Protein AF-A0A7S1YIN8-F1 (afdb_monomer_lite)

Structure (mmCIF, N/CA/C/O backbone):
data_AF-A0A7S1YIN8-F1
#
_entry.id   AF-A0A7S1YIN8-F1
#
loop_
_atom_site.group_PDB
_atom_site.id
_atom_site.type_symbol
_atom_site.label_atom_id
_atom_site.label_alt_id
_atom_site.label_comp_id
_atom_site.label_asym_id
_atom_site.label_entity_id
_atom_site.label_seq_id
_atom_site.pdbx_PDB_ins_code
_atom_site.Cartn_x
_atom_site.Cartn_y
_atom_site.Cartn_z
_atom_site.occupancy
_atom_site.B_iso_or_equiv
_atom_site.auth_seq_id
_atom_site.auth_comp_id
_atom_site.auth_asym_id
_atom_site.auth_atom_id
_atom_site.pdbx_PDB_model_num
ATOM 1 N N . ARG A 1 1 ? 8.375 -10.443 7.940 1.00 44.81 1 ARG A N 1
ATOM 2 C CA . ARG A 1 1 ? 9.493 -10.306 6.972 1.00 44.81 1 ARG A CA 1
ATOM 3 C C . ARG A 1 1 ? 9.273 -8.991 6.246 1.00 44.81 1 ARG A C 1
ATOM 5 O O . ARG A 1 1 ? 8.174 -8.813 5.740 1.00 44.81 1 ARG A O 1
ATOM 12 N N . SER A 1 2 ? 10.232 -8.069 6.255 1.00 56.44 2 SER A N 1
ATOM 13 C CA . SER A 1 2 ? 10.154 -6.867 5.421 1.00 56.44 2 SER A CA 1
ATOM 14 C C . SER A 1 2 ? 10.117 -7.292 3.950 1.00 56.44 2 SER A C 1
ATOM 16 O O . SER A 1 2 ? 10.936 -8.103 3.518 1.00 56.44 2 SER A O 1
ATOM 18 N N . GLN A 1 3 ? 9.122 -6.821 3.197 1.00 69.12 3 GLN A N 1
ATOM 19 C CA . GLN A 1 3 ? 9.103 -6.993 1.746 1.00 69.12 3 GLN A CA 1
ATOM 20 C C . GLN A 1 3 ? 10.111 -6.012 1.152 1.00 69.12 3 GLN A C 1
ATOM 22 O O . GLN A 1 3 ? 9.870 -4.809 1.117 1.00 69.12 3 GLN A O 1
ATOM 27 N N . CYS A 1 4 ? 11.257 -6.524 0.719 1.00 82.12 4 CYS A N 1
ATOM 28 C CA . CYS A 1 4 ? 12.198 -5.748 -0.077 1.00 82.12 4 CYS A CA 1
ATOM 29 C C . CYS A 1 4 ? 11.752 -5.757 -1.542 1.00 82.12 4 CYS A C 1
ATOM 31 O O . CYS A 1 4 ? 11.200 -6.750 -2.021 1.00 82.12 4 CYS A O 1
ATOM 33 N N . GLN A 1 5 ? 12.025 -4.668 -2.261 1.00 86.06 5 GLN A N 1
ATOM 34 C CA . GLN A 1 5 ? 11.893 -4.664 -3.715 1.00 86.06 5 GLN A CA 1
ATOM 35 C C . GLN A 1 5 ? 12.826 -5.728 -4.328 1.00 86.06 5 GLN A C 1
ATOM 37 O O . GLN A 1 5 ? 13.918 -5.961 -3.791 1.00 86.06 5 GLN A O 1
ATOM 42 N N . PRO A 1 6 ? 12.420 -6.387 -5.429 1.00 90.69 6 PRO A N 1
ATOM 43 C CA . PRO A 1 6 ? 13.310 -7.263 -6.179 1.00 90.69 6 PRO A CA 1
ATOM 44 C C . PRO A 1 6 ? 14.567 -6.517 -6.657 1.00 90.69 6 PRO A C 1
ATOM 46 O O . PRO A 1 6 ? 14.534 -5.294 -6.819 1.00 90.69 6 PRO A O 1
ATOM 49 N N . PRO A 1 7 ? 15.673 -7.229 -6.939 1.00 87.50 7 PRO A N 1
ATOM 50 C CA . PRO A 1 7 ? 16.854 -6.609 -7.528 1.00 87.50 7 PRO A CA 1
ATOM 51 C C . PRO A 1 7 ? 16.511 -5.842 -8.814 1.00 87.50 7 PRO A C 1
ATOM 53 O O . PRO A 1 7 ? 15.747 -6.326 -9.646 1.00 87.50 7 PRO A O 1
ATOM 56 N N . ASN A 1 8 ? 17.109 -4.661 -8.979 1.00 86.25 8 ASN A N 1
ATOM 57 C CA . ASN A 1 8 ? 16.952 -3.768 -10.137 1.00 86.25 8 ASN A CA 1
ATOM 58 C C . ASN A 1 8 ? 15.544 -3.170 -10.357 1.00 86.25 8 ASN A C 1
ATOM 60 O O . ASN A 1 8 ? 15.320 -2.503 -11.371 1.00 86.25 8 ASN A O 1
ATOM 64 N N . VAL A 1 9 ? 14.624 -3.362 -9.407 1.00 93.06 9 VAL A N 1
ATOM 65 C CA . VAL A 1 9 ? 13.335 -2.662 -9.345 1.00 93.06 9 VAL A CA 1
ATOM 66 C C . VAL A 1 9 ? 13.465 -1.461 -8.412 1.00 93.06 9 VAL A C 1
ATOM 68 O O . VAL A 1 9 ? 14.037 -1.585 -7.328 1.00 93.06 9 VAL A O 1
ATOM 71 N N . GLY A 1 10 ? 12.927 -0.310 -8.807 1.00 92.25 10 GLY A N 1
ATOM 72 C CA . GLY A 1 10 ? 12.917 0.884 -7.964 1.00 92.25 10 GLY A CA 1
ATOM 73 C C . GLY A 1 10 ? 11.804 1.857 -8.333 1.00 92.25 10 GLY A C 1
ATOM 74 O O . GLY A 1 10 ? 11.284 1.829 -9.446 1.00 92.25 10 GLY A O 1
ATOM 75 N N . SER A 1 11 ? 11.444 2.729 -7.394 1.00 90.44 11 SER A N 1
ATOM 76 C CA . SER A 1 11 ? 10.487 3.810 -7.642 1.00 90.44 11 SER A CA 1
ATOM 77 C C . SER A 1 11 ? 11.241 5.073 -8.037 1.00 90.44 11 SER A C 1
ATOM 79 O O . SER A 1 11 ? 12.009 5.611 -7.237 1.00 90.44 11 SER A O 1
ATOM 81 N N . SER A 1 12 ? 11.014 5.548 -9.257 1.00 88.38 12 SER A N 1
ATOM 82 C CA . SER A 1 12 ? 11.558 6.820 -9.720 1.00 88.38 12 SER A CA 1
ATOM 83 C C . SER A 1 12 ? 10.891 7.974 -8.973 1.00 88.38 12 SER A C 1
ATOM 85 O O . SER A 1 12 ? 9.667 8.052 -8.882 1.00 88.38 12 SER A O 1
ATOM 87 N N . LEU A 1 13 ? 11.705 8.878 -8.433 1.00 84.00 13 LEU A N 1
ATOM 88 C CA . LEU A 1 13 ? 11.251 10.104 -7.788 1.00 84.00 13 LEU A CA 1
ATOM 89 C C . LEU A 1 13 ? 11.609 11.276 -8.696 1.00 84.00 13 LEU A C 1
ATOM 91 O O . LEU A 1 13 ? 12.782 11.626 -8.828 1.00 84.00 13 LEU A O 1
ATOM 95 N N . ASP A 1 14 ? 10.609 11.874 -9.341 1.00 75.31 14 ASP A N 1
ATOM 96 C CA . ASP A 1 14 ? 10.832 13.072 -10.145 1.00 75.31 14 ASP A CA 1
ATOM 97 C C . ASP A 1 14 ? 10.738 14.329 -9.277 1.00 75.31 14 ASP A C 1
ATOM 99 O O . ASP A 1 14 ? 9.674 14.933 -9.119 1.00 75.31 14 ASP A O 1
ATOM 103 N N . PHE A 1 15 ? 11.888 14.753 -8.751 1.00 72.25 15 PHE A N 1
ATOM 104 C CA . PHE A 1 15 ? 12.017 15.967 -7.940 1.00 72.25 15 PHE A CA 1
ATOM 105 C C . PHE A 1 15 ? 11.678 17.266 -8.692 1.00 72.25 15 PHE A C 1
ATOM 107 O O . PHE A 1 15 ? 11.645 18.331 -8.076 1.00 72.25 15 PHE A O 1
ATOM 114 N N . ARG A 1 16 ? 11.411 17.207 -10.006 1.00 69.44 16 ARG A N 1
ATOM 115 C CA . ARG A 1 16 ? 10.898 18.350 -10.779 1.00 69.44 16 ARG A CA 1
ATOM 116 C C . ARG A 1 16 ? 9.393 18.562 -10.618 1.00 69.44 16 ARG A C 1
ATOM 118 O O . ARG A 1 16 ? 8.930 19.677 -10.837 1.00 69.44 16 ARG A O 1
ATOM 125 N N . SER A 1 17 ? 8.644 17.521 -10.251 1.00 67.38 17 SER A N 1
ATOM 126 C CA . SER A 1 17 ? 7.176 17.549 -10.151 1.00 67.38 17 SER A CA 1
ATOM 127 C C . SER A 1 17 ? 6.672 17.593 -8.704 1.00 67.38 17 SER A C 1
ATOM 129 O O . SER A 1 17 ? 5.645 18.210 -8.426 1.00 67.38 17 SER A O 1
ATOM 131 N N . SER A 1 18 ? 7.414 16.991 -7.770 1.00 64.94 18 SER A N 1
ATOM 132 C CA . SER A 1 18 ? 7.174 17.079 -6.329 1.00 64.94 18 SER A CA 1
ATOM 133 C C . SER A 1 18 ? 8.499 16.970 -5.578 1.00 64.94 18 SER A C 1
ATOM 135 O O . SER A 1 18 ? 9.250 16.014 -5.757 1.00 64.94 18 SER A O 1
ATOM 137 N N . ASN A 1 19 ? 8.791 17.946 -4.723 1.00 78.06 19 ASN A N 1
ATOM 138 C CA . ASN A 1 19 ? 10.003 17.998 -3.903 1.00 78.06 19 ASN A CA 1
ATOM 139 C C . ASN A 1 19 ? 9.730 17.719 -2.414 1.00 78.06 19 ASN A C 1
ATOM 141 O O . ASN A 1 19 ? 10.578 18.010 -1.571 1.00 78.06 19 ASN A O 1
ATOM 145 N N . VAL A 1 20 ? 8.555 17.174 -2.081 1.00 85.44 20 VAL A N 1
ATOM 146 C CA . VAL A 1 20 ? 8.133 16.924 -0.697 1.00 85.44 20 VAL A CA 1
ATOM 147 C C . VAL A 1 20 ? 7.707 15.471 -0.526 1.00 85.44 20 VAL A C 1
ATOM 149 O O . VAL A 1 20 ? 6.927 14.938 -1.314 1.00 85.44 20 VAL A O 1
ATOM 152 N N . PHE A 1 21 ? 8.169 14.849 0.558 1.00 86.56 21 PHE A N 1
ATOM 153 C CA . PHE A 1 21 ? 7.602 13.600 1.051 1.00 86.56 21 PHE A CA 1
ATOM 154 C C . PHE A 1 21 ? 6.522 13.905 2.082 1.00 86.56 21 PHE A C 1
ATOM 156 O O . PHE A 1 21 ? 6.778 14.581 3.078 1.00 86.56 21 PHE A O 1
ATOM 163 N N . LYS A 1 22 ? 5.320 13.376 1.857 1.00 90.25 22 LYS A N 1
ATOM 164 C CA . LYS A 1 22 ? 4.257 13.366 2.859 1.00 90.25 22 LYS A CA 1
ATOM 165 C C . LYS A 1 22 ? 4.247 12.005 3.541 1.00 90.25 22 LYS A C 1
ATOM 167 O O . LYS A 1 22 ? 4.125 10.983 2.871 1.00 90.25 22 LYS A O 1
ATOM 172 N N . ILE A 1 23 ? 4.353 12.010 4.864 1.00 92.56 23 ILE A N 1
ATOM 173 C CA . ILE A 1 23 ? 4.185 10.817 5.692 1.00 92.56 23 ILE A CA 1
ATOM 174 C C . ILE A 1 23 ? 2.831 10.931 6.385 1.00 92.56 23 ILE A C 1
ATOM 176 O O . ILE A 1 23 ? 2.502 11.972 6.951 1.00 92.56 23 ILE A O 1
ATOM 180 N N . GLU A 1 24 ? 2.045 9.864 6.310 1.00 94.69 24 GLU A N 1
ATOM 181 C CA . GLU A 1 24 ? 0.791 9.720 7.040 1.00 94.69 24 GLU A CA 1
ATOM 182 C C . GLU A 1 24 ? 0.979 8.639 8.106 1.00 94.69 24 GLU A C 1
ATOM 184 O O . GLU A 1 24 ? 1.347 7.509 7.787 1.00 94.69 24 GLU A O 1
ATOM 189 N N . ALA A 1 25 ? 0.769 9.003 9.371 1.00 94.88 25 ALA A N 1
ATOM 190 C CA . ALA A 1 25 ? 0.872 8.100 10.510 1.00 94.88 25 ALA A CA 1
ATOM 191 C C . ALA A 1 25 ? -0.522 7.871 11.104 1.00 94.88 25 ALA A C 1
ATOM 193 O O . ALA A 1 25 ? -1.242 8.826 11.400 1.00 94.88 25 ALA A O 1
ATOM 194 N N . HIS A 1 26 ? -0.906 6.603 11.252 1.00 94.62 26 HIS A N 1
ATOM 195 C CA . HIS A 1 26 ? -2.175 6.197 11.858 1.00 94.62 26 HIS A CA 1
ATOM 196 C C . HIS A 1 26 ? -1.911 5.788 13.305 1.00 94.62 26 HIS A C 1
ATOM 198 O O . HIS A 1 26 ? -1.237 4.789 13.547 1.00 94.62 26 HIS A O 1
ATOM 204 N N . TYR A 1 27 ? -2.436 6.558 14.257 1.00 94.50 27 TYR A N 1
ATOM 205 C CA . TYR A 1 27 ? -2.312 6.270 15.685 1.00 94.50 27 TYR A CA 1
ATOM 206 C C . TYR A 1 27 ? -3.623 5.701 16.225 1.00 94.50 27 TYR A C 1
ATOM 208 O O . TYR A 1 27 ? -4.663 6.353 16.142 1.00 94.50 27 TYR A O 1
ATOM 216 N N . ASP A 1 28 ? -3.560 4.512 16.819 1.00 93.75 28 ASP A N 1
ATOM 217 C CA . ASP A 1 28 ? -4.631 3.969 17.653 1.00 93.75 28 ASP A CA 1
ATOM 218 C C . ASP A 1 28 ? -4.268 4.207 19.127 1.00 93.75 28 ASP A C 1
ATOM 220 O O . ASP A 1 28 ? -3.328 3.608 19.646 1.00 93.75 28 ASP A O 1
ATOM 224 N N . ASN A 1 29 ? -4.967 5.137 19.783 1.00 94.62 29 ASN A N 1
ATOM 225 C CA . ASN A 1 29 ? -4.762 5.498 21.190 1.00 94.62 29 ASN A CA 1
ATOM 226 C C . ASN A 1 29 ? -6.003 5.131 22.014 1.00 94.62 29 ASN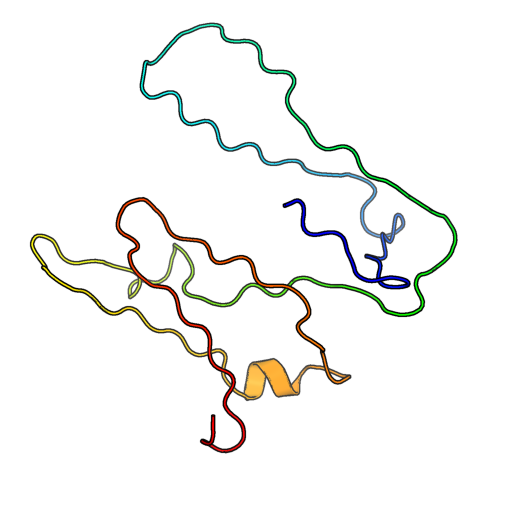 A C 1
ATOM 228 O O . ASN A 1 29 ? -6.672 5.999 22.577 1.00 94.62 29 ASN A O 1
ATOM 232 N N . SER A 1 30 ? -6.338 3.840 22.054 1.00 94.75 30 SER A N 1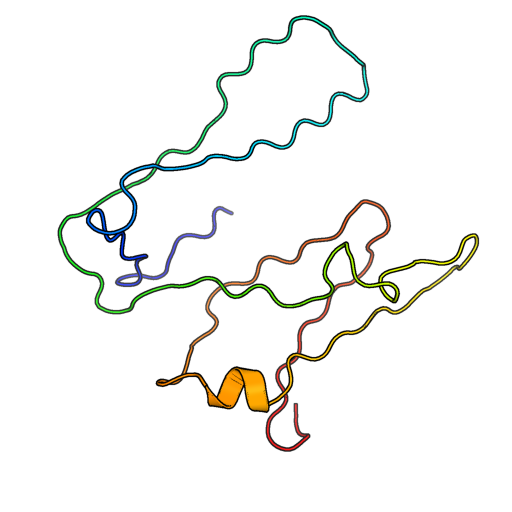
ATOM 233 C CA . SER A 1 30 ? -7.537 3.338 22.738 1.00 94.75 30 SER A CA 1
ATOM 234 C C . SER A 1 30 ? -7.577 3.648 24.239 1.00 94.75 30 SER A C 1
ATOM 236 O O . SER A 1 30 ? -8.657 3.748 24.815 1.00 94.75 30 SER A O 1
ATOM 238 N N . GLU A 1 31 ? -6.414 3.803 24.876 1.00 95.50 31 GLU A N 1
ATOM 239 C CA . GLU A 1 31 ? -6.280 4.130 26.304 1.00 95.50 31 GLU A CA 1
ATOM 240 C C . GLU A 1 31 ? -6.355 5.641 26.582 1.00 95.50 31 GLU A C 1
ATOM 242 O O . GLU A 1 31 ? -6.425 6.057 27.738 1.00 95.50 31 GLU A O 1
ATOM 247 N N . GLY A 1 32 ? -6.362 6.473 25.534 1.00 93.94 32 GLY A N 1
ATOM 248 C CA . GLY A 1 32 ? -6.491 7.923 25.655 1.00 93.94 32 GLY A CA 1
ATOM 249 C C . GLY A 1 32 ? -5.342 8.577 26.420 1.00 93.94 32 GLY A C 1
ATOM 250 O O . GLY A 1 32 ? -5.543 9.623 27.038 1.00 93.94 32 GLY A O 1
ATOM 251 N N . ILE A 1 33 ? -4.150 7.973 26.403 1.00 95.69 33 ILE A N 1
ATOM 252 C CA . ILE A 1 33 ? -3.001 8.470 27.162 1.00 95.69 33 ILE A CA 1
ATOM 253 C C . ILE A 1 33 ? -2.613 9.843 26.594 1.00 95.69 33 ILE A C 1
ATOM 255 O O . ILE A 1 33 ? -2.306 9.948 25.399 1.00 95.69 33 ILE A O 1
ATOM 259 N N . PRO A 1 34 ? -2.646 10.909 27.411 1.00 94.69 34 PRO A N 1
ATOM 260 C CA . PRO A 1 34 ? -2.314 12.243 26.945 1.00 94.69 34 PRO A CA 1
ATOM 261 C C . PRO A 1 34 ? -0.798 12.429 26.838 1.00 94.69 34 PRO A C 1
ATOM 263 O O . PRO A 1 34 ? -0.015 11.755 27.506 1.00 94.69 34 PRO A O 1
ATOM 266 N N . SER A 1 35 ? -0.388 13.417 26.041 1.00 93.88 35 SER A N 1
ATOM 267 C CA . SER A 1 35 ? 0.990 13.932 26.011 1.00 93.88 35 SER A CA 1
ATOM 268 C C . SER A 1 35 ? 2.074 12.924 25.597 1.00 93.88 35 SER A C 1
ATOM 270 O O . SER A 1 35 ? 3.245 13.122 25.920 1.00 93.88 35 SER A O 1
ATOM 272 N N . ILE A 1 36 ? 1.717 11.871 24.855 1.00 93.94 36 ILE A N 1
ATOM 273 C CA . ILE A 1 36 ? 2.703 10.989 24.222 1.00 93.94 36 ILE A CA 1
ATOM 274 C C . ILE A 1 36 ? 3.438 11.772 23.132 1.00 93.94 36 ILE A C 1
ATOM 276 O O . ILE A 1 36 ? 2.818 12.373 22.255 1.00 93.94 36 ILE A O 1
ATOM 280 N N . GLN A 1 37 ? 4.767 11.739 23.181 1.00 94.88 37 GLN A N 1
ATOM 281 C CA . GLN A 1 37 ? 5.616 12.180 22.082 1.00 94.88 37 GLN A CA 1
ATOM 282 C C . GLN A 1 37 ? 6.060 10.951 21.299 1.00 94.88 37 GLN A C 1
ATOM 284 O O . GLN A 1 37 ? 6.699 10.060 21.855 1.00 94.88 37 GLN A O 1
ATOM 289 N N . ASP A 1 38 ? 5.727 10.919 20.015 1.00 93.88 38 ASP A N 1
ATOM 290 C CA . ASP A 1 38 ? 6.181 9.893 19.088 1.00 93.88 38 ASP A CA 1
ATOM 291 C C . ASP A 1 38 ? 7.182 10.496 18.094 1.00 93.88 38 ASP A C 1
ATOM 293 O O . ASP A 1 38 ? 7.035 11.635 17.649 1.00 93.88 38 ASP A O 1
ATOM 297 N N . GLN A 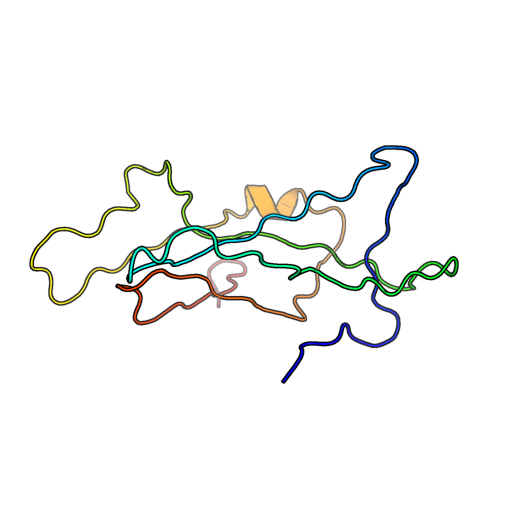1 39 ? 8.228 9.733 17.784 1.00 95.31 39 GLN A N 1
ATOM 298 C CA . GLN A 1 39 ? 9.246 10.080 16.786 1.00 95.31 39 GLN A CA 1
ATOM 299 C C . GLN A 1 39 ? 9.335 8.987 15.713 1.00 95.31 39 GLN A C 1
ATOM 301 O O . GLN A 1 39 ? 10.404 8.736 15.150 1.00 95.31 39 GLN A O 1
ATOM 306 N N . SER A 1 40 ? 8.220 8.299 15.451 1.00 95.31 40 SER A N 1
ATOM 307 C CA . SER A 1 40 ? 8.153 7.287 14.408 1.00 95.31 40 SER A CA 1
ATOM 308 C C . SER A 1 40 ? 8.231 7.932 13.028 1.00 95.31 40 SER A C 1
ATOM 310 O O . SER A 1 40 ? 7.846 9.079 12.798 1.00 95.31 40 SER A O 1
ATOM 312 N N . GLY A 1 41 ? 8.750 7.171 12.073 1.00 94.00 41 GLY A N 1
ATOM 313 C CA . GLY A 1 41 ? 8.918 7.641 10.710 1.00 94.00 41 GLY A CA 1
ATOM 314 C C . GLY A 1 41 ? 9.388 6.536 9.781 1.00 94.00 41 GLY A C 1
ATOM 315 O O . GLY A 1 41 ? 9.351 5.350 10.110 1.00 94.00 41 GLY A O 1
ATOM 316 N N . MET A 1 42 ? 9.847 6.943 8.603 1.00 91.50 42 MET A N 1
ATOM 317 C CA . MET A 1 42 ? 10.350 6.040 7.578 1.00 91.50 42 MET A CA 1
ATOM 318 C C . MET A 1 42 ? 11.742 6.481 7.135 1.00 91.50 42 MET A C 1
ATOM 320 O O . MET A 1 42 ? 11.992 7.665 6.923 1.00 91.50 42 MET A O 1
ATOM 324 N N . SER A 1 43 ? 12.642 5.514 6.962 1.00 90.75 43 SER A N 1
ATOM 325 C CA . SER A 1 43 ? 13.932 5.733 6.312 1.00 90.75 43 SER A CA 1
ATOM 326 C C . SER A 1 43 ? 13.838 5.312 4.849 1.00 90.75 43 SER A C 1
ATOM 328 O O . SER A 1 43 ? 13.367 4.217 4.542 1.00 90.75 43 SER A O 1
ATOM 330 N N . LEU A 1 44 ? 14.288 6.183 3.947 1.00 88.00 44 LEU A N 1
ATOM 331 C CA . LEU A 1 44 ? 14.328 5.925 2.512 1.00 88.00 44 LEU A CA 1
ATOM 332 C C . LEU A 1 44 ? 15.777 5.743 2.064 1.00 88.00 44 LEU A C 1
ATOM 334 O O . LEU A 1 44 ? 16.643 6.557 2.383 1.00 88.00 44 LEU A O 1
ATOM 338 N N . ARG A 1 45 ? 16.037 4.693 1.282 1.00 89.50 45 ARG A N 1
ATOM 339 C CA . ARG A 1 45 ? 17.331 4.490 0.625 1.00 89.50 45 ARG A CA 1
ATOM 340 C C . ARG A 1 45 ? 17.244 4.987 -0.812 1.00 89.50 45 ARG A C 1
ATOM 342 O O . ARG A 1 45 ? 16.573 4.373 -1.632 1.00 89.50 45 ARG A O 1
ATOM 349 N N . LEU A 1 46 ? 17.940 6.082 -1.101 1.00 88.62 46 LEU A N 1
ATOM 350 C CA . LEU A 1 46 ? 17.954 6.719 -2.417 1.00 88.62 46 LEU A CA 1
ATOM 351 C C . LEU A 1 46 ? 19.229 6.367 -3.194 1.00 88.62 46 LEU A C 1
ATOM 353 O O . LEU A 1 46 ? 20.275 6.076 -2.610 1.00 88.62 46 LEU A O 1
ATOM 357 N N . THR A 1 47 ? 19.145 6.401 -4.521 1.00 88.81 47 THR A N 1
ATOM 358 C CA . THR A 1 47 ? 20.289 6.274 -5.429 1.00 88.81 47 THR A CA 1
ATOM 359 C C . THR A 1 47 ? 20.056 7.133 -6.667 1.00 88.81 47 THR A C 1
ATOM 361 O O . THR A 1 47 ? 18.921 7.308 -7.094 1.00 88.81 47 THR A O 1
ATOM 364 N N . GLU A 1 48 ? 21.132 7.661 -7.246 1.00 88.81 48 GLU A N 1
ATOM 365 C CA . GLU A 1 48 ? 21.085 8.406 -8.512 1.00 88.81 48 GLU A CA 1
ATOM 366 C C . GLU A 1 48 ? 21.034 7.480 -9.736 1.00 88.81 48 GLU A C 1
ATOM 368 O O . GLU A 1 48 ? 20.775 7.930 -10.851 1.00 88.81 48 GLU A O 1
ATOM 373 N N . ARG A 1 49 ? 21.301 6.179 -9.554 1.00 89.38 49 ARG A N 1
ATOM 374 C CA . ARG A 1 49 ? 21.268 5.206 -10.649 1.00 89.38 49 ARG A CA 1
ATOM 375 C C . ARG A 1 49 ? 19.814 4.837 -10.953 1.00 89.38 49 ARG A C 1
ATOM 377 O O . ARG A 1 49 ? 19.157 4.297 -10.062 1.00 89.38 49 ARG A O 1
ATOM 384 N N . PRO A 1 50 ? 19.315 5.073 -12.178 1.00 87.56 50 PRO A N 1
ATOM 385 C CA . PRO A 1 50 ? 17.949 4.704 -12.521 1.00 87.56 50 PRO A CA 1
ATOM 386 C C . PRO A 1 50 ? 17.769 3.179 -12.433 1.00 87.56 50 PRO A C 1
ATOM 388 O O . PRO A 1 50 ? 18.688 2.435 -12.801 1.00 87.56 50 PRO A O 1
ATOM 391 N N . PRO A 1 51 ? 16.616 2.691 -11.941 1.00 90.50 51 PRO A N 1
ATOM 392 C CA . PRO A 1 51 ? 16.330 1.264 -11.935 1.00 90.50 51 PRO A CA 1
ATOM 393 C C . PRO A 1 51 ? 16.136 0.758 -13.370 1.00 90.50 51 PRO A C 1
ATOM 395 O O . PRO A 1 51 ? 15.753 1.511 -14.262 1.00 90.50 51 PRO A O 1
ATOM 398 N N . THR A 1 52 ? 16.369 -0.535 -13.607 1.00 92.50 52 THR A N 1
ATOM 399 C CA . THR A 1 52 ? 16.073 -1.130 -14.924 1.00 92.50 52 THR A CA 1
ATOM 400 C C . THR A 1 52 ? 14.578 -1.360 -15.116 1.00 92.50 52 THR A C 1
ATOM 402 O O . THR A 1 52 ? 14.111 -1.440 -16.248 1.00 92.50 52 THR A O 1
ATOM 405 N N . LEU A 1 53 ? 13.842 -1.515 -14.011 1.00 92.88 53 LEU A N 1
ATOM 406 C CA . LEU A 1 53 ? 12.394 -1.679 -13.980 1.00 92.88 53 LEU A CA 1
ATOM 407 C C . LEU A 1 53 ? 11.801 -0.694 -12.974 1.00 92.88 53 LEU A C 1
ATOM 409 O O . LEU A 1 53 ? 12.178 -0.688 -11.801 1.00 92.88 53 LEU A O 1
ATOM 413 N N . GLU A 1 54 ? 10.854 0.120 -13.424 1.00 92.81 54 GLU A N 1
ATOM 414 C CA . GLU A 1 54 ? 10.140 1.037 -12.541 1.00 92.81 54 GLU A CA 1
ATOM 415 C C . GLU A 1 54 ? 9.027 0.304 -11.791 1.00 92.81 54 GLU A C 1
ATOM 417 O O . GLU A 1 54 ? 8.239 -0.441 -12.379 1.00 92.81 54 GLU A O 1
ATOM 422 N N . SER A 1 55 ? 8.947 0.524 -10.480 1.00 93.00 55 SER A N 1
ATOM 423 C CA . SER A 1 55 ? 7.805 0.100 -9.677 1.00 93.00 55 SER A CA 1
ATOM 424 C C . SER A 1 55 ? 6.804 1.230 -9.505 1.00 93.00 55 SER A C 1
ATOM 426 O O . SER A 1 55 ? 7.171 2.362 -9.195 1.00 93.00 55 SER A O 1
ATOM 428 N N . GLY A 1 56 ? 5.529 0.872 -9.595 1.00 90.88 56 GLY A N 1
ATOM 429 C CA . GLY A 1 56 ? 4.409 1.682 -9.136 1.00 90.88 56 GLY A CA 1
ATOM 430 C C . GLY A 1 56 ? 3.528 0.883 -8.182 1.00 90.88 56 GLY A C 1
ATOM 431 O O . GLY A 1 56 ? 3.656 -0.339 -8.069 1.00 90.88 56 GLY A O 1
ATOM 432 N N . SER A 1 57 ? 2.621 1.575 -7.502 1.00 91.69 57 SER A N 1
ATOM 433 C CA . SER A 1 57 ? 1.533 0.959 -6.748 1.00 91.69 57 SER A CA 1
ATOM 434 C C . SER A 1 57 ? 0.211 1.183 -7.475 1.00 91.69 57 SER A C 1
ATOM 436 O O . SER A 1 57 ? -0.028 2.241 -8.054 1.00 91.69 57 SER A O 1
ATOM 438 N N . VAL A 1 58 ? -0.654 0.173 -7.441 1.00 91.12 58 VAL A N 1
ATOM 439 C CA . VAL A 1 58 ? -2.036 0.275 -7.913 1.00 91.12 58 VAL A CA 1
ATOM 440 C C . VAL A 1 58 ? -2.932 -0.160 -6.768 1.00 91.12 58 VAL A C 1
ATOM 442 O O . VAL A 1 58 ? -2.790 -1.270 -6.253 1.00 91.12 58 VAL A O 1
ATOM 445 N N . THR A 1 59 ? -3.848 0.716 -6.374 1.00 91.94 59 THR A N 1
ATOM 446 C CA . THR A 1 59 ? -4.880 0.394 -5.391 1.00 91.94 59 THR A CA 1
ATOM 447 C C . THR A 1 59 ? -6.097 -0.149 -6.128 1.00 91.94 59 THR A C 1
ATOM 449 O O . THR A 1 59 ? -6.632 0.510 -7.016 1.00 91.94 59 THR A O 1
ATOM 452 N N . VAL A 1 60 ? -6.529 -1.355 -5.764 1.00 91.88 60 VAL A N 1
ATOM 453 C CA . VAL A 1 60 ? -7.783 -1.960 -6.231 1.00 91.88 60 VAL A CA 1
ATOM 454 C C . VAL A 1 60 ? -8.642 -2.302 -5.023 1.00 91.88 60 VAL A C 1
ATOM 456 O O . VAL A 1 60 ? -8.123 -2.697 -3.980 1.00 91.88 60 VAL A O 1
ATOM 459 N N . GLY A 1 61 ? -9.955 -2.164 -5.158 1.00 91.38 61 GLY A N 1
ATOM 460 C CA . GLY A 1 61 ? -10.888 -2.395 -4.061 1.00 91.38 61 GLY A CA 1
ATOM 461 C C . GLY A 1 61 ? -12.030 -1.396 -4.091 1.00 91.38 61 GLY A C 1
ATOM 462 O O . GLY A 1 61 ? -12.264 -0.748 -5.106 1.00 91.38 61 GLY A O 1
ATOM 463 N N . MET A 1 62 ? -12.765 -1.305 -2.990 1.00 90.12 62 MET A N 1
ATOM 464 C CA . MET A 1 62 ? -13.834 -0.325 -2.813 1.00 90.12 62 MET A CA 1
ATOM 465 C C . MET A 1 62 ? -13.279 0.894 -2.086 1.00 90.12 62 MET A C 1
ATOM 467 O O . MET A 1 62 ? -12.546 0.749 -1.107 1.00 90.12 62 MET A O 1
ATOM 471 N N . ASP A 1 63 ? -13.643 2.083 -2.547 1.00 84.31 63 ASP A N 1
ATOM 472 C CA . ASP A 1 63 ? -13.307 3.313 -1.841 1.00 84.31 63 ASP A CA 1
ATOM 473 C C . ASP A 1 63 ? -14.253 3.547 -0.659 1.00 84.31 63 ASP A C 1
ATOM 475 O O . ASP A 1 63 ? -15.415 3.141 -0.662 1.00 84.31 63 ASP A O 1
ATOM 479 N N . TRP A 1 64 ? -13.779 4.294 0.339 1.00 78.50 64 TRP A N 1
ATOM 480 C CA . TRP A 1 64 ? -14.545 4.612 1.550 1.00 78.50 64 TRP A CA 1
ATOM 481 C C . TRP A 1 64 ? -15.837 5.403 1.280 1.00 78.50 64 TRP A C 1
ATOM 483 O O . TRP A 1 64 ? -16.759 5.369 2.095 1.00 78.50 64 TRP A O 1
ATOM 493 N N . TRP A 1 65 ? -15.921 6.111 0.150 1.00 80.88 65 TRP A N 1
ATOM 494 C CA . TRP A 1 65 ? -17.117 6.844 -0.272 1.00 80.88 65 TRP A CA 1
ATOM 495 C C . TRP A 1 65 ? -18.124 6.000 -1.067 1.00 80.88 65 TRP A C 1
ATOM 497 O O . TRP A 1 65 ? -19.211 6.489 -1.391 1.00 80.88 65 TRP A O 1
ATOM 507 N N . ASP A 1 66 ? -17.794 4.746 -1.386 1.00 85.38 66 ASP A N 1
ATOM 508 C CA . ASP A 1 66 ? -18.688 3.869 -2.126 1.00 85.38 66 ASP A CA 1
ATOM 509 C C . ASP A 1 66 ? -19.881 3.497 -1.237 1.00 85.38 66 ASP A C 1
ATOM 511 O O . ASP A 1 66 ? -19.749 2.923 -0.155 1.00 85.38 66 ASP A O 1
ATOM 515 N N . ARG A 1 67 ? -21.093 3.817 -1.698 1.00 80.25 67 ARG A N 1
ATOM 516 C CA . ARG A 1 67 ? -22.326 3.507 -0.961 1.00 80.25 67 ARG A CA 1
ATOM 517 C C . ARG A 1 67 ? -22.542 2.005 -0.792 1.00 80.25 67 ARG A C 1
ATOM 519 O O . ARG A 1 67 ? -23.275 1.619 0.119 1.00 80.25 67 ARG A O 1
ATOM 526 N N . GLN A 1 68 ? -21.943 1.185 -1.652 1.00 82.56 68 GLN A N 1
ATOM 527 C CA . GLN A 1 68 ? -21.976 -0.271 -1.570 1.00 82.56 68 GLN A CA 1
ATOM 528 C C . GLN A 1 68 ? -20.950 -0.822 -0.572 1.00 82.56 68 GLN A C 1
ATOM 530 O O . GLN A 1 68 ? -21.070 -1.975 -0.163 1.00 82.56 68 GLN A O 1
ATOM 535 N N . PHE A 1 69 ? -19.995 -0.007 -0.106 1.00 88.00 69 PHE A N 1
ATOM 536 C CA . PHE A 1 69 ? -19.027 -0.392 0.920 1.00 88.00 69 PHE A CA 1
ATOM 537 C C . PHE A 1 69 ? -19.652 -0.333 2.322 1.00 88.00 69 PHE A C 1
ATOM 539 O O . PHE A 1 69 ? -19.302 0.480 3.179 1.00 88.00 69 PHE A O 1
ATOM 546 N N . ARG A 1 70 ? -20.660 -1.184 2.545 1.00 88.50 70 ARG A N 1
ATOM 547 C CA . ARG A 1 70 ? -21.433 -1.256 3.789 1.00 88.50 70 ARG A CA 1
ATOM 548 C C . ARG A 1 70 ? -21.605 -2.698 4.230 1.00 88.50 70 ARG A C 1
ATOM 550 O O . ARG A 1 70 ? -22.007 -3.554 3.452 1.00 88.50 70 ARG A O 1
ATOM 557 N N . ILE A 1 71 ? -21.366 -2.934 5.514 1.00 90.81 71 ILE A N 1
ATOM 558 C CA . ILE A 1 71 ? -21.616 -4.217 6.169 1.00 90.81 71 ILE A CA 1
ATOM 559 C C . ILE A 1 71 ? -22.877 -4.048 7.023 1.00 90.81 71 ILE A C 1
ATOM 561 O O . ILE A 1 71 ? -22.841 -3.270 7.982 1.00 90.81 71 ILE A O 1
ATOM 565 N N . PRO A 1 72 ? -24.003 -4.708 6.691 1.00 92.25 72 PRO A N 1
ATOM 566 C CA . PRO A 1 72 ? -25.207 -4.623 7.506 1.00 92.25 72 PRO A CA 1
ATOM 567 C C . PRO A 1 72 ? -24.968 -5.185 8.913 1.00 92.25 72 PRO A C 1
ATOM 569 O O . PRO A 1 72 ? -24.192 -6.122 9.110 1.00 92.25 72 PRO A O 1
ATOM 572 N N . ALA A 1 73 ? -25.655 -4.619 9.905 1.00 94.44 73 ALA A N 1
ATOM 573 C CA . ALA A 1 73 ? -25.561 -5.099 11.278 1.00 94.44 73 ALA A CA 1
ATOM 574 C C . ALA A 1 73 ? -26.078 -6.544 11.405 1.00 94.44 73 ALA A C 1
ATOM 576 O O . ALA A 1 73 ? -26.992 -6.958 10.688 1.00 94.44 73 ALA A O 1
ATOM 577 N N . ASN A 1 74 ? -25.511 -7.287 12.361 1.00 94.56 74 ASN A N 1
ATOM 578 C CA . ASN A 1 74 ? -25.930 -8.643 12.741 1.00 94.56 74 ASN A CA 1
ATOM 579 C C . ASN A 1 74 ? -25.877 -9.687 11.613 1.00 94.56 74 ASN A C 1
ATOM 581 O O . ASN A 1 74 ? -26.579 -10.693 11.669 1.00 94.56 74 ASN A O 1
ATOM 585 N N . GLN A 1 75 ? -25.043 -9.467 10.597 1.00 94.62 75 GLN A N 1
ATOM 586 C CA . GLN A 1 75 ? -24.766 -10.476 9.580 1.00 94.62 75 GLN A CA 1
ATOM 587 C C . GLN A 1 75 ? -23.603 -11.364 10.020 1.00 94.62 75 GLN A C 1
ATOM 589 O O . GLN A 1 75 ? -22.559 -10.868 10.445 1.00 94.62 75 GLN A O 1
ATOM 594 N N . ASN A 1 76 ? -23.773 -12.680 9.884 1.00 94.25 76 ASN A N 1
ATOM 595 C CA . ASN A 1 76 ? -22.692 -13.642 10.119 1.00 94.25 76 ASN A CA 1
ATOM 596 C C . ASN A 1 76 ? -21.626 -13.573 9.017 1.00 94.25 76 ASN A C 1
ATOM 598 O O . ASN A 1 76 ? -20.446 -13.795 9.275 1.00 94.25 76 ASN A O 1
ATOM 602 N N . GLU A 1 77 ? -22.044 -13.243 7.795 1.00 95.75 77 GLU A N 1
ATOM 603 C CA . GLU A 1 77 ? -21.179 -13.095 6.633 1.00 95.75 77 GLU A CA 1
ATOM 604 C C . GLU A 1 77 ? -21.703 -11.958 5.751 1.00 95.75 77 GLU A C 1
ATOM 606 O O . GLU A 1 77 ? -22.906 -11.782 5.564 1.00 95.75 77 GLU A O 1
ATOM 611 N N . THR A 1 78 ? -20.798 -11.161 5.197 1.00 94.81 78 THR A N 1
ATOM 612 C CA . THR A 1 78 ? -21.114 -10.196 4.143 1.00 94.81 78 THR A CA 1
ATOM 613 C C . THR A 1 78 ? -19.974 -10.221 3.147 1.00 94.81 78 THR A C 1
ATOM 615 O O . THR A 1 78 ? -18.820 -10.012 3.518 1.00 94.81 78 THR A O 1
ATOM 618 N N . LYS A 1 79 ? -20.300 -10.497 1.884 1.00 94.06 79 LYS A N 1
ATOM 619 C CA . LYS A 1 79 ? -19.333 -10.494 0.790 1.00 94.06 79 LYS A CA 1
ATOM 620 C C . LYS A 1 79 ? -19.431 -9.170 0.061 1.00 94.06 79 LYS A C 1
ATOM 622 O O . LYS A 1 79 ? -20.488 -8.815 -0.451 1.00 94.06 79 LYS A O 1
ATOM 627 N N . LEU A 1 80 ? -18.314 -8.462 0.033 1.00 93.19 80 LEU A N 1
ATOM 628 C CA . LEU A 1 80 ? -18.135 -7.248 -0.742 1.00 93.19 80 LEU A CA 1
ATOM 629 C C . LEU A 1 80 ? -17.202 -7.587 -1.899 1.00 93.19 80 LEU A C 1
ATOM 631 O O . LEU A 1 80 ? -16.195 -8.267 -1.698 1.00 93.19 80 LEU A O 1
ATOM 635 N N . PHE A 1 81 ? -17.553 -7.151 -3.102 1.00 91.38 81 PHE A N 1
ATOM 636 C CA . PHE A 1 81 ? -16.744 -7.366 -4.292 1.00 91.38 81 PHE A CA 1
ATOM 637 C C . PHE A 1 81 ? -16.677 -6.074 -5.098 1.00 91.38 81 PHE A C 1
ATOM 639 O O . PHE A 1 81 ? -17.628 -5.297 -5.120 1.00 91.38 81 PHE A O 1
ATOM 646 N N . ASN A 1 82 ? -15.547 -5.861 -5.761 1.00 91.44 82 ASN A N 1
ATOM 647 C CA . ASN A 1 82 ? -15.392 -4.813 -6.756 1.00 91.44 82 ASN A CA 1
ATOM 648 C C . ASN A 1 82 ? -14.638 -5.378 -7.960 1.00 91.44 82 ASN A C 1
ATOM 650 O O . ASN A 1 82 ? -13.904 -6.362 -7.837 1.00 91.44 82 ASN A O 1
ATOM 654 N N . LEU A 1 83 ? -14.823 -4.748 -9.112 1.00 91.81 83 LEU A N 1
ATOM 655 C CA . LEU A 1 83 ? -14.186 -5.101 -10.364 1.00 91.81 83 LEU A CA 1
ATOM 656 C C . LEU A 1 83 ? -13.387 -3.900 -10.872 1.00 91.81 83 LEU A C 1
ATOM 658 O O . LEU A 1 83 ? -13.936 -2.819 -11.059 1.00 91.81 83 LEU A O 1
ATOM 662 N N . CYS A 1 84 ? -12.102 -4.114 -11.154 1.00 91.94 84 CYS A N 1
ATOM 663 C CA . CYS A 1 84 ? -11.348 -3.222 -12.029 1.00 91.94 84 CYS A CA 1
ATOM 664 C C . CYS A 1 84 ? -11.672 -3.625 -13.479 1.00 91.94 84 CYS A C 1
ATOM 666 O O . CYS A 1 84 ? -11.281 -4.723 -13.889 1.00 91.94 84 CYS A O 1
ATOM 668 N N . PRO A 1 85 ? -12.449 -2.826 -14.231 1.00 92.12 85 PRO A N 1
ATOM 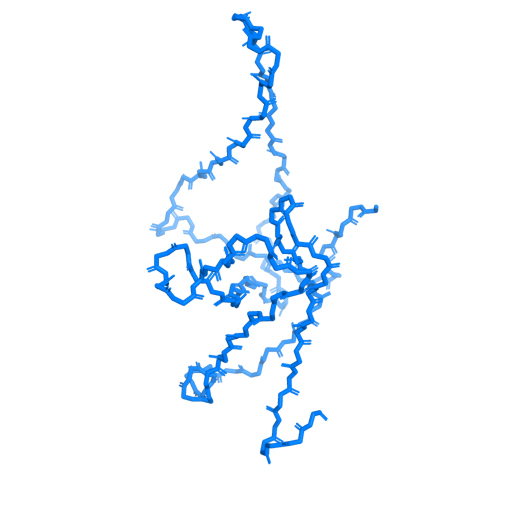669 C CA . PRO A 1 85 ? -12.952 -3.239 -15.535 1.00 92.12 85 PRO A CA 1
ATOM 670 C C . PRO A 1 85 ? -11.837 -3.204 -16.595 1.00 92.12 85 PRO A C 1
ATOM 672 O O . PRO A 1 85 ? -10.841 -2.497 -16.426 1.00 92.12 85 PRO A O 1
ATOM 675 N N . SER A 1 86 ? -11.994 -3.938 -17.706 1.00 92.62 86 SER A N 1
ATOM 676 C CA . SER A 1 86 ? -10.946 -4.026 -18.742 1.00 92.62 86 SER A CA 1
ATOM 677 C C . SER A 1 86 ? -10.593 -2.662 -19.328 1.00 92.62 86 SER A C 1
ATOM 679 O O . SER A 1 86 ? -9.429 -2.389 -19.587 1.00 92.62 86 SER A O 1
ATOM 681 N N . GLN A 1 87 ? -11.565 -1.755 -19.421 1.00 92.94 87 GLN A N 1
ATOM 682 C CA . GLN A 1 87 ? -11.353 -0.389 -19.894 1.00 92.94 87 GLN A CA 1
ATOM 683 C C . GLN A 1 87 ? -10.312 0.362 -19.049 1.00 92.94 87 GLN A C 1
ATOM 685 O O . GLN A 1 87 ? -9.608 1.219 -19.570 1.00 92.94 87 GLN A O 1
ATOM 690 N N . ALA A 1 88 ? -10.182 0.041 -17.755 1.00 89.94 88 ALA A N 1
ATOM 691 C CA . ALA A 1 88 ? -9.170 0.648 -16.895 1.00 89.94 88 ALA A CA 1
ATOM 692 C C . ALA A 1 88 ? -7.762 0.096 -17.175 1.00 89.94 88 ALA A C 1
ATOM 694 O O . ALA A 1 88 ? -6.783 0.841 -17.126 1.00 89.94 88 ALA A O 1
ATOM 695 N N . THR A 1 89 ? -7.650 -1.199 -17.484 1.00 91.50 89 THR A N 1
ATOM 696 C CA . THR A 1 89 ? -6.365 -1.859 -17.758 1.00 91.50 89 THR A CA 1
ATOM 697 C C . THR A 1 89 ? -5.911 -1.703 -19.210 1.00 91.50 89 THR A C 1
ATOM 699 O O . THR A 1 89 ? -4.709 -1.686 -19.461 1.00 91.50 89 THR A O 1
ATOM 702 N N . GLU A 1 90 ? -6.831 -1.491 -20.154 1.00 91.56 90 GLU A N 1
ATOM 703 C CA . GLU A 1 90 ? -6.554 -1.175 -21.566 1.00 91.56 90 GLU A CA 1
ATOM 704 C C . GLU A 1 90 ? -5.789 0.148 -21.741 1.00 91.56 90 GLU A C 1
ATOM 706 O O . GLU A 1 90 ? -5.076 0.330 -22.725 1.00 91.56 90 GLU A O 1
ATOM 711 N N . MET A 1 91 ? -5.879 1.062 -20.768 1.00 89.38 91 MET A N 1
ATOM 712 C CA . MET A 1 91 ? -5.121 2.321 -20.775 1.00 89.38 91 MET A CA 1
ATOM 713 C C . MET A 1 91 ? -3.628 2.139 -20.456 1.00 89.38 91 MET A C 1
ATOM 715 O O . MET A 1 91 ? -2.842 3.078 -20.621 1.00 89.38 91 MET A O 1
ATOM 719 N N . LEU A 1 92 ? -3.216 0.964 -19.970 1.00 89.12 92 LEU A N 1
ATOM 720 C CA . LEU A 1 92 ? -1.817 0.691 -19.657 1.00 89.12 92 LEU A CA 1
ATOM 721 C C . LEU A 1 92 ? -1.011 0.561 -20.954 1.00 89.12 92 LEU A C 1
ATOM 723 O O . LEU A 1 92 ? -1.242 -0.326 -21.770 1.00 89.12 92 LEU A O 1
ATOM 727 N N . ARG A 1 93 ? -0.012 1.433 -21.130 1.00 90.31 93 ARG A N 1
ATOM 728 C CA . ARG A 1 93 ? 0.843 1.450 -22.335 1.00 90.31 93 ARG A CA 1
ATOM 729 C C . ARG A 1 93 ? 1.739 0.218 -22.464 1.00 90.31 93 ARG A C 1
ATOM 731 O O . ARG A 1 93 ? 2.178 -0.109 -23.563 1.00 90.31 93 ARG A O 1
ATOM 738 N N . HIS A 1 94 ? 2.035 -0.434 -21.343 1.00 90.31 94 HIS A N 1
ATOM 739 C CA . HIS A 1 94 ? 2.909 -1.595 -21.261 1.00 90.31 94 HIS A CA 1
ATOM 740 C C . HIS A 1 94 ? 2.321 -2.629 -20.295 1.00 90.31 94 HIS A C 1
ATOM 742 O O . HIS A 1 94 ? 1.599 -2.250 -19.367 1.00 90.31 94 HIS A O 1
ATOM 748 N N . PRO A 1 95 ? 2.643 -3.924 -20.470 1.00 90.25 95 PRO A N 1
ATOM 749 C CA . PRO A 1 95 ? 2.321 -4.941 -19.479 1.00 90.25 95 PRO A CA 1
ATOM 750 C C . PRO A 1 95 ? 2.899 -4.587 -18.105 1.00 90.25 95 PRO A C 1
ATOM 752 O O . PRO A 1 95 ? 3.977 -4.003 -18.004 1.00 90.25 95 PRO A O 1
ATOM 755 N N . VAL A 1 96 ? 2.191 -4.986 -17.050 1.00 92.50 96 VAL A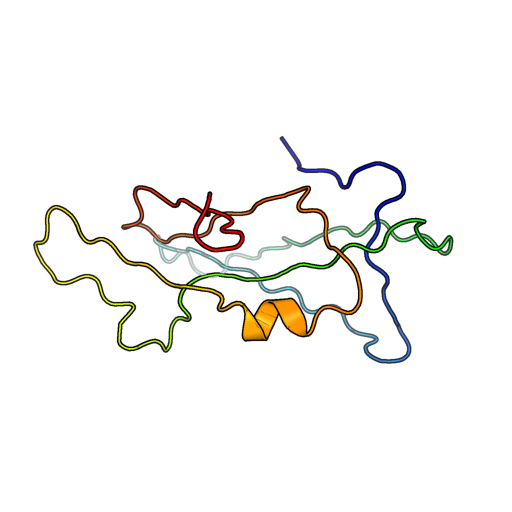 N 1
ATOM 756 C CA . VAL A 1 96 ? 2.625 -4.817 -15.659 1.00 92.50 96 VAL A CA 1
ATOM 757 C C . VAL A 1 96 ? 2.820 -6.177 -15.001 1.00 92.50 96 VAL A C 1
ATOM 759 O O . VAL A 1 96 ? 2.072 -7.121 -15.261 1.00 92.50 96 VAL A O 1
ATOM 762 N N . TRP A 1 97 ? 3.814 -6.271 -14.121 1.00 93.56 97 TRP A N 1
ATOM 763 C CA . TRP A 1 97 ? 4.096 -7.472 -13.338 1.00 93.56 97 TRP A CA 1
ATOM 764 C C . TRP A 1 97 ? 3.825 -7.198 -11.865 1.00 93.56 97 TRP A C 1
ATOM 766 O O . TRP A 1 97 ? 4.451 -6.333 -11.253 1.00 93.56 97 TRP A O 1
ATOM 776 N N . VAL A 1 98 ? 2.899 -7.958 -11.283 1.00 92.88 98 VAL A N 1
ATOM 777 C CA . VAL A 1 98 ? 2.597 -7.879 -9.853 1.00 92.88 98 VAL A CA 1
ATOM 778 C C . VAL A 1 98 ? 3.619 -8.722 -9.099 1.00 92.88 98 VAL A C 1
ATOM 780 O O . VAL A 1 98 ? 3.602 -9.947 -9.183 1.00 92.88 98 VAL A O 1
ATOM 783 N N . TYR A 1 99 ? 4.521 -8.066 -8.370 1.00 92.81 99 TYR A N 1
ATOM 784 C CA . TYR A 1 99 ? 5.538 -8.739 -7.552 1.00 92.81 99 TYR A CA 1
ATOM 785 C C . TYR A 1 99 ? 5.252 -8.658 -6.046 1.00 92.81 99 TYR A C 1
ATOM 787 O O . TYR A 1 99 ? 5.894 -9.350 -5.257 1.00 92.81 99 TYR A O 1
ATOM 795 N N . SER A 1 100 ? 4.319 -7.798 -5.635 1.00 92.81 100 SER A N 1
ATOM 796 C CA . SER A 1 100 ? 3.912 -7.635 -4.244 1.00 92.81 100 SER A CA 1
ATOM 797 C C . SER A 1 100 ? 2.415 -7.353 -4.139 1.00 92.81 100 SER A C 1
ATOM 799 O O . SER A 1 100 ? 1.801 -6.827 -5.066 1.00 92.81 100 SER A O 1
ATOM 801 N N . TRP A 1 101 ? 1.843 -7.713 -2.992 1.00 93.06 101 TRP A N 1
ATOM 802 C CA . TRP A 1 101 ? 0.447 -7.510 -2.639 1.00 93.06 101 TRP A CA 1
ATOM 803 C C . TRP A 1 101 ? 0.344 -7.122 -1.164 1.00 93.06 101 TRP A C 1
ATOM 805 O O . TRP A 1 101 ? 0.971 -7.744 -0.300 1.00 93.06 101 TRP A O 1
ATOM 815 N N . ASN A 1 102 ? -0.444 -6.084 -0.887 1.00 93.44 102 ASN A N 1
ATOM 816 C CA . ASN A 1 102 ? -0.682 -5.557 0.451 1.00 93.44 102 ASN A CA 1
ATOM 817 C C . ASN A 1 102 ? -2.200 -5.476 0.692 1.00 93.44 102 ASN A C 1
ATOM 819 O O . ASN A 1 102 ? -2.817 -4.471 0.341 1.00 93.44 102 ASN A O 1
ATOM 823 N N . PRO A 1 103 ? -2.835 -6.547 1.203 1.00 94.69 103 PRO A N 1
ATOM 824 C CA . PRO A 1 103 ? -4.261 -6.519 1.504 1.00 94.69 103 PRO A CA 1
ATOM 825 C C . PRO A 1 103 ? -4.532 -5.617 2.713 1.00 94.69 103 PRO A C 1
ATOM 827 O O . PRO A 1 103 ? -3.866 -5.741 3.740 1.00 94.69 103 PRO A O 1
ATOM 830 N N . HIS A 1 104 ? -5.549 -4.760 2.612 1.00 94.31 104 HIS A N 1
ATOM 831 C CA . HIS A 1 104 ? -5.974 -3.863 3.689 1.00 94.31 104 HIS A CA 1
ATOM 832 C C . HIS A 1 104 ? -7.449 -4.080 4.028 1.00 94.31 104 HIS A C 1
ATOM 834 O O . HIS A 1 104 ? -8.315 -4.010 3.158 1.00 94.31 104 HIS A O 1
ATOM 840 N N . MET A 1 105 ? -7.736 -4.342 5.302 1.00 93.94 105 MET A N 1
ATOM 841 C CA . MET A 1 105 ? -9.086 -4.418 5.862 1.00 93.94 105 MET A CA 1
ATOM 842 C C . MET A 1 105 ? -9.058 -3.912 7.304 1.00 93.94 105 MET A C 1
ATOM 844 O O . MET A 1 105 ? -8.041 -4.009 7.985 1.00 93.94 105 MET A O 1
ATOM 848 N N . HIS A 1 106 ? -10.190 -3.408 7.793 1.00 92.81 106 HIS A N 1
ATOM 849 C CA . HIS A 1 106 ? -10.339 -3.029 9.200 1.00 92.81 106 HIS A CA 1
ATOM 850 C C . HIS A 1 106 ? -10.767 -4.241 10.051 1.00 92.81 106 HIS A C 1
ATOM 852 O O . HIS A 1 106 ? -10.789 -5.384 9.595 1.00 92.81 106 HIS A O 1
ATOM 858 N N . THR A 1 107 ? -11.172 -3.995 11.295 1.00 92.94 107 THR A N 1
ATOM 859 C CA . THR A 1 107 ? -11.429 -5.007 12.338 1.00 92.94 107 THR A CA 1
ATOM 860 C C . THR A 1 107 ? -12.480 -6.075 12.009 1.00 92.94 107 THR A C 1
ATOM 862 O O . THR A 1 107 ? -12.500 -7.129 12.643 1.00 92.94 107 THR A O 1
ATOM 865 N N . ARG A 1 108 ? -13.368 -5.838 11.036 1.00 93.81 108 ARG A N 1
ATOM 866 C CA . ARG A 1 108 ? -14.404 -6.801 10.614 1.00 93.81 108 ARG A CA 1
ATOM 867 C C . ARG A 1 108 ? -13.997 -7.663 9.415 1.00 93.81 108 ARG A C 1
ATOM 869 O O . ARG A 1 108 ? -14.714 -8.610 9.101 1.00 93.81 108 ARG A O 1
ATOM 876 N N . GLY A 1 109 ? -12.869 -7.369 8.767 1.00 94.38 109 GLY A N 1
ATOM 877 C CA . GLY A 1 109 ? -12.366 -8.153 7.641 1.00 94.38 109 GLY A CA 1
ATOM 878 C C . GLY A 1 109 ? -11.963 -9.564 8.063 1.00 94.38 109 GLY A C 1
ATOM 879 O O . GLY A 1 109 ? -11.319 -9.752 9.094 1.00 94.38 109 GLY A O 1
ATOM 880 N N . ARG A 1 110 ? -12.346 -10.567 7.269 1.00 95.50 110 ARG A N 1
ATOM 881 C CA . ARG A 1 110 ? -12.002 -11.979 7.518 1.00 95.50 110 ARG A CA 1
ATOM 882 C C . ARG A 1 110 ? -11.181 -12.593 6.395 1.00 95.50 110 ARG A C 1
ATOM 884 O O . ARG A 1 110 ? -10.256 -13.348 6.666 1.00 95.50 110 ARG A O 1
ATOM 891 N N . GLN A 1 111 ? -11.506 -12.255 5.153 1.00 95.94 111 GLN A N 1
ATOM 892 C CA . GLN A 1 111 ? -10.847 -12.791 3.974 1.00 95.94 111 GLN A CA 1
ATOM 893 C C . GLN A 1 111 ? -10.830 -11.726 2.878 1.00 95.94 111 GLN A C 1
ATOM 895 O O . GLN A 1 111 ? -11.842 -11.071 2.643 1.00 95.94 111 GLN A O 1
ATOM 900 N N . LEU A 1 112 ? -9.684 -11.577 2.212 1.00 95.69 112 LEU A N 1
ATOM 901 C CA . LEU A 1 112 ? -9.528 -10.750 1.020 1.00 95.69 112 LEU A CA 1
ATOM 902 C C . LEU A 1 112 ? -8.886 -11.609 -0.061 1.00 95.69 112 LEU A C 1
ATOM 904 O O . LEU A 1 112 ? -7.863 -12.252 0.177 1.00 95.69 112 LEU A O 1
ATOM 908 N N . VAL A 1 113 ? -9.513 -11.635 -1.230 1.00 95.69 113 VAL A N 1
ATOM 909 C CA . VAL A 1 113 ? -9.030 -12.368 -2.397 1.00 95.69 113 VAL A CA 1
ATOM 910 C C . VAL A 1 113 ? -8.995 -11.402 -3.571 1.00 95.69 113 VAL A C 1
ATOM 912 O O . VAL A 1 113 ? -9.928 -10.627 -3.773 1.00 95.69 113 VAL A O 1
ATOM 915 N N . THR A 1 114 ? -7.904 -11.437 -4.328 1.00 95.12 114 THR A N 1
ATOM 916 C CA . THR A 1 114 ? -7.748 -10.683 -5.571 1.00 95.12 114 THR A CA 1
ATOM 917 C C . THR A 1 114 ? -7.457 -11.678 -6.680 1.00 95.12 114 THR A C 1
ATOM 919 O O . THR A 1 114 ? -6.555 -12.504 -6.552 1.00 95.12 114 THR A O 1
ATOM 922 N N . GLU A 1 115 ? -8.234 -11.609 -7.753 1.00 94.75 115 GLU A N 1
ATOM 923 C CA . GLU A 1 115 ? -8.143 -12.515 -8.894 1.00 94.75 115 GLU A CA 1
ATOM 924 C C . GLU A 1 115 ? -7.943 -11.694 -10.167 1.00 94.75 115 GLU A C 1
ATOM 926 O O . GLU A 1 115 ? -8.486 -10.596 -10.304 1.00 94.75 115 GLU A O 1
ATOM 931 N N . LEU A 1 116 ? -7.138 -12.221 -11.084 1.00 93.50 116 LEU A N 1
ATOM 932 C CA . LEU A 1 116 ? -6.991 -11.680 -12.427 1.00 93.50 116 LEU A CA 1
ATOM 933 C C . LEU A 1 116 ? -7.893 -12.494 -13.345 1.00 93.50 116 LEU A C 1
ATOM 935 O O . LEU A 1 116 ? -7.857 -13.712 -13.282 1.00 93.50 116 LEU A O 1
ATOM 939 N N . PHE A 1 117 ? -8.657 -11.825 -14.202 1.00 93.69 117 PHE A N 1
ATOM 940 C CA . PHE A 1 117 ? -9.412 -12.486 -15.257 1.00 93.69 117 PHE A CA 1
ATOM 941 C C . PHE A 1 117 ? -8.950 -11.981 -16.623 1.00 93.69 117 PHE A C 1
ATOM 943 O O . PHE A 1 117 ? -8.757 -10.778 -16.818 1.00 93.69 117 PHE A O 1
ATOM 950 N N . ARG A 1 118 ? -8.789 -12.890 -17.583 1.00 91.00 118 ARG A N 1
ATOM 951 C CA . ARG A 1 118 ? -8.496 -12.603 -18.991 1.00 91.00 118 ARG A CA 1
ATOM 952 C C . ARG A 1 118 ? -9.561 -13.281 -19.837 1.00 91.00 118 ARG A C 1
ATOM 954 O O . ARG A 1 118 ? -9.706 -14.493 -19.787 1.00 91.00 118 ARG A O 1
ATOM 961 N N . CYS A 1 119 ? -10.338 -12.495 -20.580 1.00 87.56 119 CYS A N 1
ATOM 962 C CA . CYS A 1 119 ? -11.430 -13.013 -21.416 1.00 87.56 119 CYS A CA 1
ATOM 963 C C . CYS A 1 119 ? -12.446 -13.895 -20.652 1.00 87.56 119 CYS A C 1
ATOM 965 O O . CYS A 1 119 ? -13.025 -14.809 -21.226 1.00 87.56 119 CYS A O 1
ATOM 967 N N . GLY A 1 120 ? -12.676 -13.613 -19.363 1.00 83.81 120 GLY A N 1
ATOM 968 C CA . GLY A 1 120 ? -13.585 -14.386 -18.504 1.00 83.81 120 GLY A CA 1
ATOM 969 C C . GLY A 1 120 ? -12.951 -15.609 -17.833 1.00 83.81 120 GLY A C 1
ATOM 970 O O . GLY A 1 120 ? -13.595 -16.229 -16.991 1.00 83.81 120 GLY A O 1
ATOM 971 N N . GLU A 1 121 ? -11.694 -15.923 -18.144 1.00 85.31 121 G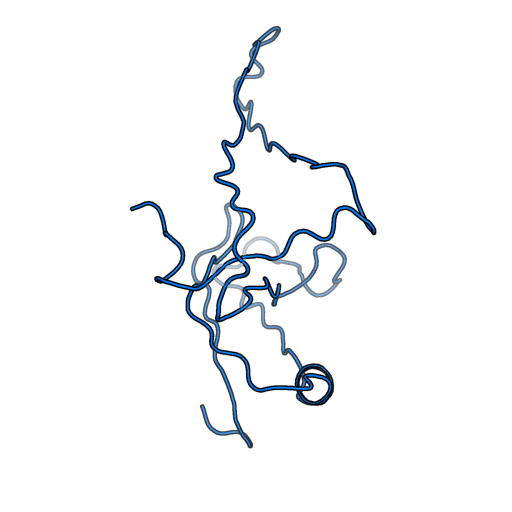LU A N 1
ATOM 972 C CA . GLU A 1 121 ? -10.934 -17.005 -17.517 1.00 85.31 121 GLU A CA 1
ATOM 973 C C . GLU A 1 121 ? -10.019 -16.459 -16.422 1.00 85.31 121 GLU A C 1
ATOM 975 O O . GLU A 1 121 ? -9.455 -15.375 -16.568 1.00 85.31 121 GLU A O 1
ATOM 980 N N . LYS A 1 122 ? -9.903 -17.200 -15.322 1.00 76.94 122 LYS A N 1
ATOM 981 C CA . LYS A 1 122 ? -9.065 -16.854 -14.170 1.00 76.94 122 LYS A CA 1
ATOM 982 C C . LYS A 1 122 ? -7.595 -17.207 -14.407 1.00 76.94 122 LYS A C 1
ATOM 984 O O . LYS A 1 122 ? -7.351 -18.298 -14.963 1.00 76.94 122 LYS A O 1
#

pLDDT: mean 89.39, std 7.94, range [44.81, 95.94]

Radius of gyration: 19.29 Å; chains: 1; bounding box: 47×35×50 Å

Organism: NCBI:txid210454

InterPro domains:
  IPR000945 Dopamine beta-hydroxylase-like [PTHR10157] (6-121)
  IPR008977 PHM/PNGase F domain superfamily [SSF49742] (4-50)
  IPR008977 PHM/PNGase F domain superfamily [SSF49742] (60-121)
  IPR014784 Copper type II, ascorbate-dependent monooxygenase-like, C-terminal [G3DSA:2.60.120.230] (62-122)
  IPR036939 Copper type II, ascorbate-dependent monooxygenase, N-terminal domain superfamily [G3DSA:2.60.120.310] (1-53)

Sequence (122 aa):
RSQCQPPNVGSSLDFRSSNVFKIEAHYDNSEGIPSIQDQSGMSLRLTERPPTLESGSVTVGMDWWDRQFRIPANQNETKLFNLCPSQATEMLRHPVWVYSWNPHMHTRGRQLVTELFRCGEK

Foldseek 3Di:
DDDDDPPLEDADDDCVVPVDDDDDDDDDPVVPDPDDDDPDDDDDDDDPDHGPHYDDDDDDDDDPPDPQPDDDPPDPDDDDDDDPDVVNVVPDPDDDDDPDDDDDDDPPDDDDDDDDDDPNHD

Secondary structure (DSSP, 8-state):
---PPPTTEE----TTT------------TT--TT------------SSPPSEE------S--TT-TT----TT-S---------HHHHTT-SS------------TT---------BTTB-